Protein AF-W2TT49-F1 (afdb_monomer)

Mean predicted aligned error: 7.77 Å

Radius of gyration: 18.72 Å; Cα contacts (8 Å, |Δi|>4): 211; chains: 1; bounding box: 42×36×58 Å

Secondary structure (DSSP, 8-state):
-EEEEEETTEEEEEEPPPHHHHH--S----EEEEEE----SS--TTT-EEEEEEEE-TTS-EEEEEEEE------TT------S-EEEEEEEEEEEEE--TT------EEEEEESPPP---EEE-TTS-EEE--TTTT-

Foldseek 3Di:
DKKFKDDPRDTPDTGDDDPLQVPDPDDWPKDWDKDFDDDDQDDDPVNFAKMKMWDAHPVGDIDIDMDGDDDDDDPPPDDRDPDLWFDKDWGMWTPDMDGDPPRDDDTDTAIDIVVHDDDFDWDQDPVRDTGGDDPPPPD

pLDDT: mean 84.37, std 13.88, range [36.25, 98.12]

Nearest PDB structures (foldseek):
  7tze-assembly1_A  TM=6.231E-01  e=1.177E+00  Mus musculus
  2n6f-assembly1_A  TM=2.245E-01  e=1.054E+00  Homo sapiens
  7qfj-assembly2_B  TM=2.726E-01  e=1.930E+00  Lactobacillus acidophilus
  8h5z-assembly2_A  TM=3.743E-01  e=2.996E+00  Escherichia coli K-12

Structure (mmCIF, N/CA/C/O backbone):
data_AF-W2TT49-F1
#
_entry.id   AF-W2TT49-F1
#
loop_
_atom_site.group_PDB
_atom_site.id
_atom_site.type_symbol
_atom_site.label_atom_id
_atom_site.label_alt_id
_atom_site.label_comp_id
_atom_site.label_asym_id
_atom_site.label_entity_id
_atom_site.label_seq_id
_atom_site.pdbx_PDB_ins_code
_atom_site.Cartn_x
_atom_site.Cartn_y
_atom_site.Cartn_z
_atom_site.occupancy
_atom_site.B_iso_or_equiv
_atom_site.auth_seq_id
_atom_site.auth_comp_id
_atom_site.auth_asym_id
_atom_site.auth_atom_id
_atom_site.pdbx_PDB_model_num
ATOM 1 N N . ALA A 1 1 ? -0.663 -8.942 -7.582 1.00 82.88 1 ALA A N 1
ATOM 2 C CA . ALA A 1 1 ? -1.656 -9.499 -6.626 1.00 82.88 1 ALA A CA 1
ATOM 3 C C . ALA A 1 1 ? -2.697 -8.454 -6.220 1.00 82.88 1 ALA A C 1
ATOM 5 O O . ALA A 1 1 ? -2.346 -7.286 -6.075 1.00 82.88 1 ALA A O 1
ATOM 6 N N . ALA A 1 2 ? -3.954 -8.861 -6.018 1.00 91.06 2 ALA A N 1
ATOM 7 C CA . ALA A 1 2 ? -4.999 -8.033 -5.414 1.00 91.06 2 ALA A CA 1
ATOM 8 C C . ALA A 1 2 ? -5.000 -8.212 -3.891 1.00 91.06 2 ALA A C 1
ATOM 10 O O . ALA A 1 2 ? -4.854 -9.337 -3.410 1.00 91.06 2 ALA A O 1
ATOM 11 N N . ILE A 1 3 ? -5.182 -7.125 -3.141 1.00 95.31 3 ILE A N 1
ATOM 12 C CA . ILE A 1 3 ? -5.092 -7.109 -1.676 1.00 95.31 3 ILE A CA 1
ATOM 13 C C . ILE A 1 3 ? -6.424 -6.665 -1.079 1.00 95.31 3 ILE A C 1
ATOM 15 O O . ILE A 1 3 ? -6.959 -5.628 -1.464 1.00 95.31 3 ILE A O 1
ATOM 19 N N . THR A 1 4 ? -6.936 -7.410 -0.103 1.00 97.12 4 THR A N 1
ATOM 20 C CA . THR A 1 4 ? -8.160 -7.064 0.627 1.00 97.12 4 THR A CA 1
ATOM 21 C C . THR A 1 4 ? -7.924 -7.160 2.127 1.00 97.12 4 THR A C 1
ATOM 23 O O . THR A 1 4 ? -7.397 -8.152 2.621 1.00 97.12 4 THR A O 1
ATOM 26 N N . TRP A 1 5 ? -8.319 -6.119 2.852 1.00 97.94 5 TRP A N 1
ATOM 27 C CA . TRP A 1 5 ? -8.268 -6.063 4.307 1.00 97.94 5 TRP A CA 1
ATOM 28 C C . TRP A 1 5 ? -9.653 -6.281 4.894 1.00 97.94 5 TRP A C 1
ATOM 30 O O . TRP A 1 5 ? -10.634 -5.687 4.433 1.00 97.94 5 TRP A O 1
ATOM 40 N N . PHE A 1 6 ? -9.707 -7.070 5.961 1.00 98.12 6 PHE A N 1
ATOM 41 C CA . PHE A 1 6 ? -10.916 -7.382 6.702 1.00 98.12 6 PHE A CA 1
ATOM 42 C C . PHE A 1 6 ? -10.778 -6.990 8.168 1.00 98.12 6 PHE A C 1
ATOM 44 O O . PHE A 1 6 ? -9.724 -7.166 8.773 1.00 98.12 6 PHE A O 1
ATOM 51 N N . HIS A 1 7 ? -11.877 -6.522 8.752 1.00 97.12 7 HIS A N 1
ATOM 52 C CA . HIS A 1 7 ? -12.042 -6.386 10.194 1.00 97.12 7 HIS A CA 1
ATOM 53 C C . HIS A 1 7 ? -13.427 -6.896 10.578 1.00 97.12 7 HIS A C 1
ATOM 55 O O . HIS A 1 7 ? -14.432 -6.452 10.016 1.00 97.12 7 HIS A O 1
ATOM 61 N N . ARG A 1 8 ? -13.490 -7.848 11.519 1.00 93.25 8 ARG A N 1
ATOM 62 C CA . ARG A 1 8 ? -14.749 -8.499 11.942 1.00 93.25 8 ARG A CA 1
ATOM 63 C C . ARG A 1 8 ? -15.537 -9.079 10.753 1.00 93.25 8 ARG A C 1
ATOM 65 O O . ARG A 1 8 ? -16.747 -8.891 10.646 1.00 93.25 8 ARG A O 1
ATOM 72 N N . GLY A 1 9 ? -14.822 -9.704 9.814 1.00 90.81 9 GLY A N 1
ATOM 73 C CA . GLY A 1 9 ? -15.388 -10.305 8.600 1.00 90.81 9 GLY A CA 1
ATOM 74 C C . GLY A 1 9 ? -15.866 -9.318 7.526 1.00 90.81 9 GLY A C 1
ATOM 75 O O . GLY A 1 9 ? -16.350 -9.752 6.486 1.00 90.81 9 GLY A O 1
ATOM 76 N N . ARG A 1 10 ? -15.739 -7.999 7.730 1.00 96.00 10 ARG A N 1
ATOM 77 C CA . ARG A 1 10 ? -16.121 -6.980 6.739 1.00 96.00 10 ARG A CA 1
ATOM 78 C C . ARG A 1 10 ? -14.901 -6.425 6.027 1.00 96.00 10 ARG A C 1
ATOM 80 O O . ARG A 1 10 ? -13.891 -6.160 6.674 1.00 96.00 10 ARG A O 1
ATOM 87 N N . VAL A 1 11 ? -15.027 -6.185 4.724 1.00 97.50 11 VAL A N 1
ATOM 88 C CA . VAL A 1 11 ? -13.995 -5.505 3.931 1.00 97.50 11 VAL A CA 1
ATOM 89 C C . VAL A 1 11 ? -13.872 -4.053 4.393 1.00 97.50 11 VAL A C 1
ATOM 91 O O . VAL A 1 11 ? -14.863 -3.325 4.416 1.00 97.50 11 VAL A O 1
ATOM 94 N N . ILE A 1 12 ? -12.658 -3.635 4.749 1.00 96.25 12 ILE A N 1
ATOM 95 C CA . ILE A 1 12 ? -12.344 -2.258 5.178 1.00 96.25 12 ILE A CA 1
ATOM 96 C C . ILE A 1 12 ? -11.464 -1.509 4.176 1.00 96.25 12 ILE A C 1
ATOM 98 O O . ILE A 1 12 ? -11.480 -0.283 4.140 1.00 96.25 12 ILE A O 1
ATOM 102 N N . ALA A 1 13 ? -10.707 -2.236 3.356 1.00 96.19 13 ALA A N 1
ATOM 103 C CA . ALA A 1 13 ? -9.939 -1.688 2.248 1.00 96.19 13 ALA A CA 1
ATOM 104 C C . ALA A 1 13 ? -9.744 -2.774 1.191 1.00 96.19 13 ALA A C 1
ATOM 106 O O . ALA A 1 13 ? -9.558 -3.944 1.525 1.00 96.19 13 ALA A O 1
ATOM 107 N N . SER A 1 14 ? -9.766 -2.390 -0.081 1.00 96.19 14 SER A N 1
ATOM 108 C CA . SER A 1 14 ? -9.469 -3.298 -1.184 1.00 96.19 14 SER A CA 1
ATOM 109 C C . SER A 1 14 ? -8.655 -2.584 -2.250 1.00 96.19 14 SER A C 1
ATOM 111 O O . SER A 1 14 ? -8.845 -1.400 -2.531 1.00 96.19 14 SER A O 1
ATOM 113 N N . TYR A 1 15 ? -7.723 -3.327 -2.822 1.00 94.69 15 TYR A N 1
ATOM 114 C CA . TYR A 1 15 ? -6.750 -2.867 -3.781 1.00 94.69 15 TYR A CA 1
ATOM 115 C C . TYR A 1 15 ? -6.719 -3.880 -4.930 1.00 94.69 15 TYR A C 1
ATOM 117 O O . TYR A 1 15 ? -6.243 -5.000 -4.769 1.00 94.69 15 TYR A O 1
ATOM 125 N N . SER A 1 16 ? -7.186 -3.463 -6.112 1.00 90.56 16 SER A N 1
ATOM 126 C CA . SER A 1 16 ? -7.068 -4.222 -7.368 1.00 90.56 16 SER A CA 1
ATOM 127 C C . SER A 1 16 ? -5.626 -4.667 -7.675 1.00 90.56 16 SER A C 1
ATOM 129 O O . SER A 1 16 ? -4.689 -3.998 -7.233 1.00 90.56 16 SER A O 1
ATOM 131 N N . PRO A 1 17 ? -5.420 -5.745 -8.446 1.00 85.88 17 PRO A N 1
ATOM 132 C CA . PRO A 1 17 ? -4.090 -6.120 -8.920 1.00 85.88 17 PRO A CA 1
ATOM 133 C C . PRO A 1 17 ? -3.555 -5.103 -9.955 1.00 85.88 17 PRO A C 1
ATOM 135 O O . PRO A 1 17 ? -4.302 -4.225 -10.400 1.00 85.88 17 PRO A O 1
ATOM 138 N N . PRO 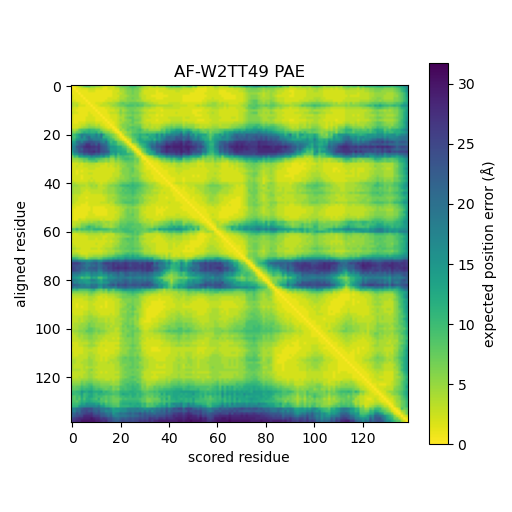A 1 18 ? -2.271 -5.191 -10.349 1.00 80.81 18 PRO A N 1
ATOM 139 C CA . PRO A 1 18 ? -1.757 -4.534 -11.547 1.00 80.81 18 PRO A CA 1
ATOM 140 C C . PRO A 1 18 ? -2.597 -4.868 -12.788 1.00 80.81 18 PRO A C 1
ATOM 142 O O . PRO A 1 18 ? -2.984 -6.018 -13.009 1.00 80.81 18 PRO A O 1
ATOM 145 N N . SER A 1 19 ? -2.837 -3.869 -13.634 1.00 76.56 19 SER A N 1
ATOM 146 C CA . SER A 1 19 ? -3.572 -4.023 -14.892 1.00 76.56 19 SER A CA 1
ATOM 147 C C . SER A 1 19 ? -2.816 -4.917 -15.876 1.00 76.56 19 SER A C 1
ATOM 149 O O . SER A 1 19 ? -3.434 -5.725 -16.563 1.00 76.56 19 SER A O 1
ATOM 151 N N . VAL A 1 20 ? -1.479 -4.830 -15.896 1.00 71.69 20 VAL A N 1
ATOM 152 C CA . VAL A 1 20 ? -0.620 -5.671 -16.752 1.00 71.69 20 VAL A CA 1
ATOM 153 C C . VAL A 1 20 ? -0.760 -7.158 -16.403 1.00 71.69 20 VAL A C 1
ATOM 155 O O . VAL A 1 20 ? -0.823 -7.993 -17.301 1.00 71.69 20 VAL A O 1
ATOM 158 N N . GLU A 1 21 ? -0.907 -7.491 -15.115 1.00 60.72 21 GLU A N 1
ATOM 159 C CA . GLU A 1 21 ? -1.153 -8.871 -14.658 1.00 60.72 21 GLU A CA 1
ATOM 160 C C . GLU A 1 21 ? -2.531 -9.401 -15.085 1.00 60.72 21 GLU A C 1
ATOM 162 O O . GLU A 1 21 ? -2.713 -10.607 -15.196 1.00 60.72 21 GLU A O 1
ATOM 167 N N . SER A 1 22 ? -3.502 -8.515 -15.331 1.00 57.19 22 SER A N 1
ATOM 168 C CA . SER A 1 22 ? -4.872 -8.899 -15.711 1.00 57.19 22 SER A CA 1
ATOM 169 C C . SER A 1 22 ? -5.049 -9.074 -17.226 1.00 57.19 22 SER A C 1
ATOM 171 O O . SER A 1 22 ? -6.030 -9.669 -17.664 1.00 57.19 22 SER A O 1
ATOM 173 N N . ALA A 1 23 ? -4.122 -8.544 -18.031 1.00 54.25 23 ALA A N 1
ATOM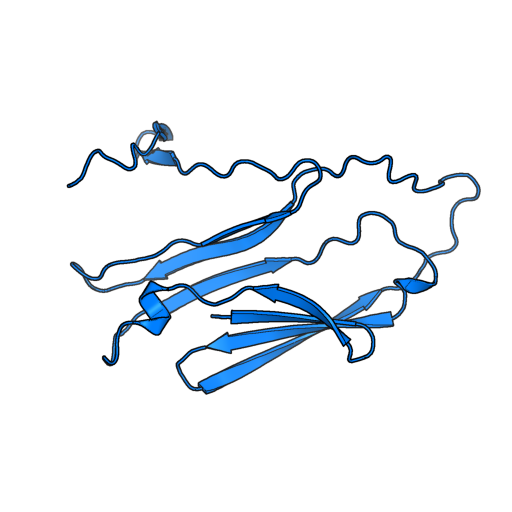 174 C CA . ALA A 1 23 ? -4.250 -8.455 -19.487 1.00 54.25 23 ALA A CA 1
ATOM 175 C C . ALA A 1 23 ? -3.513 -9.565 -20.261 1.00 54.25 23 ALA A C 1
ATOM 177 O O . ALA A 1 23 ? -3.774 -9.755 -21.448 1.00 54.25 23 ALA A O 1
ATOM 178 N N . LEU A 1 24 ? -2.593 -10.304 -19.628 1.00 56.53 24 LEU A N 1
ATOM 179 C CA . LEU A 1 24 ? -1.716 -11.255 -20.318 1.00 56.53 24 LEU A CA 1
ATOM 180 C C . LEU A 1 24 ? -2.044 -12.705 -19.937 1.00 56.53 24 LEU A C 1
ATOM 182 O O . LEU A 1 24 ? -1.764 -13.158 -18.836 1.00 56.53 24 LEU A O 1
ATOM 186 N N . HIS A 1 25 ? -2.600 -13.447 -20.897 1.00 52.22 25 HIS A N 1
ATOM 187 C CA . HIS A 1 25 ? -2.972 -14.867 -20.790 1.00 52.22 25 HIS A CA 1
ATOM 188 C C . HIS A 1 25 ? -1.786 -15.849 -20.889 1.00 52.22 25 HIS A C 1
ATOM 190 O O . HIS A 1 25 ? -1.983 -17.026 -21.182 1.00 52.22 25 HIS A O 1
ATOM 196 N N . THR A 1 26 ? -0.543 -15.398 -20.707 1.00 50.97 26 THR A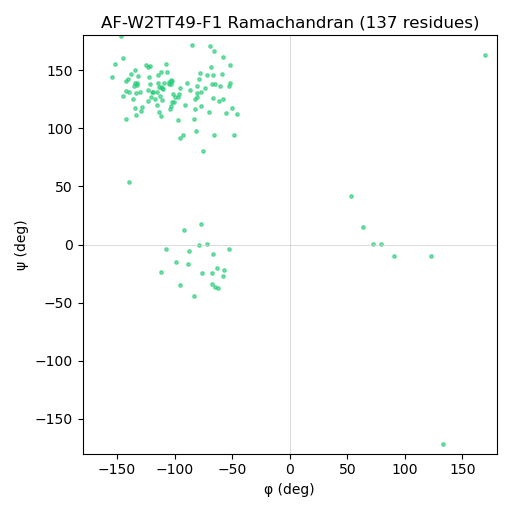 N 1
ATOM 197 C CA . THR A 1 26 ? 0.634 -16.238 -20.961 1.00 50.97 26 THR A CA 1
ATOM 198 C C . THR A 1 26 ? 1.385 -16.581 -19.686 1.00 50.97 26 THR A C 1
ATOM 200 O O . THR A 1 26 ? 1.642 -15.734 -18.836 1.00 50.97 26 THR A O 1
ATOM 203 N N . THR A 1 27 ? 1.759 -17.856 -19.587 1.00 55.66 27 THR A N 1
ATOM 204 C CA . THR A 1 27 ? 2.758 -18.408 -18.670 1.00 55.66 27 THR A CA 1
ATOM 205 C C . THR A 1 27 ? 4.029 -17.560 -18.719 1.00 55.66 27 THR A C 1
ATOM 207 O O . THR A 1 27 ? 4.872 -17.752 -19.596 1.00 55.66 27 THR A O 1
ATOM 210 N N . ARG A 1 28 ? 4.167 -16.593 -17.811 1.00 59.41 28 ARG A N 1
ATOM 211 C CA . ARG A 1 28 ? 5.402 -15.827 -17.640 1.00 59.41 28 ARG A CA 1
ATOM 212 C C . ARG A 1 28 ? 6.043 -16.192 -16.312 1.00 59.41 28 ARG A C 1
ATOM 214 O O . ARG A 1 28 ? 5.377 -16.263 -15.283 1.00 59.41 28 ARG A O 1
ATOM 221 N N . ILE A 1 29 ? 7.353 -16.419 -16.364 1.00 59.06 29 ILE A N 1
ATOM 222 C CA . ILE A 1 29 ? 8.224 -16.522 -15.194 1.00 59.06 29 ILE A CA 1
ATOM 223 C C . ILE A 1 29 ? 8.418 -15.088 -14.693 1.00 59.06 29 ILE A C 1
ATOM 225 O O . ILE A 1 29 ? 9.383 -14.420 -15.049 1.00 59.06 29 ILE A O 1
ATOM 229 N N . GLY A 1 30 ? 7.429 -14.596 -13.954 1.00 67.50 30 GLY A N 1
ATOM 230 C CA . GLY A 1 30 ? 7.456 -13.293 -13.309 1.00 67.50 30 GLY A CA 1
ATOM 231 C C . GLY A 1 30 ? 7.240 -13.483 -11.817 1.00 67.50 30 GLY A C 1
ATOM 232 O O . GLY A 1 30 ? 6.250 -14.092 -11.412 1.00 67.50 30 GLY A O 1
ATOM 233 N N . SER A 1 31 ? 8.167 -12.997 -10.995 1.00 80.06 31 SER A N 1
ATOM 234 C CA . SER A 1 31 ? 8.022 -13.011 -9.537 1.00 80.06 31 SER A CA 1
ATOM 235 C C . SER A 1 31 ? 8.044 -11.584 -9.025 1.00 80.06 31 SER A C 1
ATOM 237 O O . SER A 1 31 ? 8.899 -10.786 -9.408 1.00 80.06 31 SER A O 1
ATOM 239 N N . GLY A 1 32 ? 7.078 -11.239 -8.183 1.00 84.69 32 GLY A N 1
ATOM 240 C CA . GLY A 1 32 ? 6.967 -9.912 -7.601 1.00 84.69 32 GLY A CA 1
ATOM 241 C C . GLY A 1 32 ? 6.739 -10.004 -6.106 1.00 84.69 32 GLY A C 1
ATOM 242 O O . GLY A 1 32 ? 5.916 -10.797 -5.651 1.00 84.69 32 GLY A O 1
ATOM 243 N N . LEU A 1 33 ? 7.430 -9.152 -5.356 1.00 89.94 33 LEU A N 1
ATOM 244 C CA . LEU A 1 33 ? 7.175 -8.952 -3.939 1.00 89.94 33 LEU A CA 1
ATOM 245 C C . LEU A 1 33 ? 6.350 -7.679 -3.760 1.00 89.94 33 LEU A C 1
ATOM 247 O O . LEU A 1 33 ? 6.749 -6.593 -4.185 1.00 89.94 33 LEU A O 1
ATOM 251 N N . ILE A 1 34 ? 5.187 -7.823 -3.130 1.00 91.12 34 ILE A N 1
ATOM 252 C CA . ILE A 1 34 ? 4.300 -6.713 -2.786 1.00 91.12 34 ILE A CA 1
ATOM 253 C C . ILE A 1 34 ? 4.230 -6.619 -1.268 1.00 91.12 34 ILE A C 1
ATOM 255 O O . ILE A 1 34 ? 3.969 -7.614 -0.595 1.00 91.12 34 ILE A O 1
ATOM 259 N N . GLU A 1 35 ? 4.406 -5.411 -0.745 1.00 94.69 35 GLU A N 1
ATOM 260 C CA . GLU A 1 35 ? 4.177 -5.106 0.663 1.00 94.69 35 GLU A CA 1
ATOM 261 C C . GLU A 1 35 ? 2.865 -4.334 0.813 1.00 94.69 35 GLU A C 1
ATOM 263 O O . GLU A 1 35 ? 2.528 -3.463 0.005 1.00 94.69 35 GLU A O 1
ATOM 268 N N . THR A 1 36 ? 2.108 -4.664 1.858 1.00 96.31 36 THR A N 1
ATOM 269 C CA . THR A 1 36 ? 0.835 -4.024 2.185 1.00 96.31 36 THR A CA 1
ATOM 270 C C . THR A 1 36 ? 0.780 -3.665 3.659 1.00 96.31 36 THR A C 1
ATOM 272 O O . THR A 1 36 ? 1.177 -4.449 4.520 1.00 96.31 36 THR A O 1
ATOM 275 N N . ARG A 1 37 ? 0.241 -2.484 3.958 1.00 95.38 37 ARG A N 1
ATOM 276 C CA . ARG A 1 37 ? 0.076 -1.985 5.324 1.00 95.38 37 ARG A CA 1
ATOM 277 C C . ARG A 1 37 ? -1.270 -1.292 5.480 1.00 95.38 37 ARG A C 1
ATOM 279 O O . ARG A 1 37 ? -1.627 -0.417 4.694 1.00 95.38 37 ARG A O 1
ATOM 286 N N . TYR A 1 38 ? -1.994 -1.647 6.537 1.00 95.31 38 TYR A N 1
ATOM 287 C CA . TYR A 1 38 ? -3.202 -0.942 6.951 1.00 95.31 38 TYR A CA 1
ATOM 288 C C . TYR A 1 38 ? -2.910 -0.074 8.174 1.00 95.31 38 TYR A C 1
ATOM 290 O O . TYR A 1 38 ? -2.566 -0.580 9.241 1.00 95.31 38 TYR A O 1
ATOM 298 N N . THR A 1 39 ? -3.045 1.242 8.015 1.00 92.75 39 THR A N 1
ATOM 299 C CA . THR A 1 39 ? -2.819 2.207 9.095 1.00 92.75 39 THR A CA 1
ATOM 300 C C . THR A 1 39 ? -4.150 2.631 9.699 1.00 92.75 39 THR A C 1
ATOM 302 O O . THR A 1 39 ? -5.034 3.103 8.987 1.00 92.75 39 THR A O 1
ATOM 305 N N . ILE A 1 40 ? -4.276 2.516 11.022 1.00 90.62 40 ILE A N 1
ATOM 306 C CA . ILE A 1 40 ? -5.412 3.032 11.792 1.00 90.62 40 ILE A CA 1
ATOM 307 C C . ILE A 1 40 ? -5.000 4.401 12.351 1.00 90.62 40 ILE A C 1
ATOM 309 O O . ILE A 1 40 ? -4.193 4.432 13.279 1.00 90.62 40 ILE A O 1
ATOM 313 N N . PRO A 1 41 ? -5.524 5.530 11.835 1.00 84.56 41 PRO A N 1
ATOM 314 C CA . PRO A 1 41 ? -5.034 6.846 12.249 1.00 84.56 41 PRO A CA 1
ATOM 315 C C .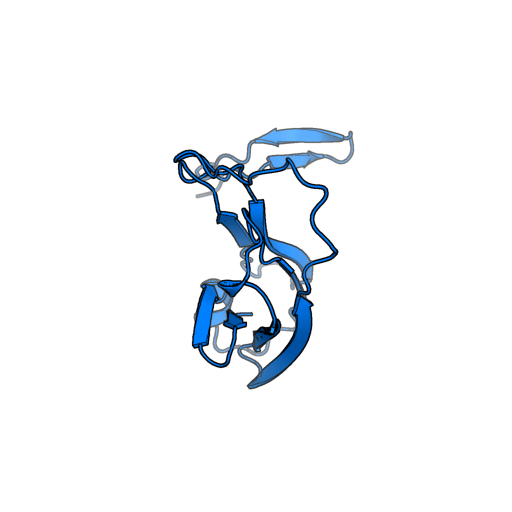 PRO A 1 41 ? -5.365 7.165 13.714 1.00 84.56 41 PRO A C 1
ATOM 317 O O . PRO A 1 41 ? -4.559 7.775 14.406 1.00 84.56 41 PRO A O 1
ATOM 320 N N . CYS A 1 42 ? -6.522 6.698 14.203 1.00 84.50 42 CYS A N 1
ATOM 321 C CA . CYS A 1 42 ? -6.892 6.760 15.616 1.00 84.50 42 CYS A CA 1
ATOM 322 C C . CYS A 1 42 ? -7.460 5.441 16.113 1.00 84.50 42 CYS A C 1
ATOM 324 O O . CYS A 1 42 ? -8.538 5.010 15.693 1.00 84.50 42 CYS A O 1
ATOM 326 N N . VAL A 1 43 ? -6.764 4.845 17.076 1.00 86.38 43 VAL A N 1
ATOM 327 C CA . VAL A 1 43 ? -7.219 3.628 17.743 1.00 86.38 43 VAL A CA 1
ATOM 328 C C . VAL A 1 43 ? -8.307 3.983 18.757 1.00 86.38 43 VAL A C 1
ATOM 330 O O . VAL A 1 43 ? -8.166 4.906 19.556 1.00 86.38 43 VAL A O 1
ATOM 333 N N . ASN A 1 44 ? -9.422 3.261 18.716 1.00 86.94 44 ASN A N 1
ATOM 334 C CA . ASN A 1 44 ? -10.540 3.415 19.642 1.00 86.94 44 ASN A CA 1
ATOM 335 C C . ASN A 1 44 ? -11.206 2.052 19.894 1.00 86.94 44 ASN A C 1
ATOM 337 O O . ASN A 1 44 ? -10.819 1.037 19.322 1.00 86.94 44 ASN A O 1
ATOM 341 N N . ARG A 1 45 ? -12.243 1.996 20.738 1.00 88.44 45 ARG A N 1
ATOM 342 C CA . ARG A 1 45 ? -12.911 0.720 21.068 1.00 88.44 45 ARG A CA 1
ATOM 343 C C . ARG A 1 45 ? -13.476 -0.021 19.846 1.00 88.44 45 ARG A C 1
ATOM 345 O O . ARG A 1 45 ? -13.588 -1.243 19.879 1.00 88.44 45 ARG A O 1
ATOM 352 N N . LYS A 1 46 ? -13.825 0.687 18.765 1.00 90.00 46 LYS A N 1
ATOM 353 C CA . LYS A 1 46 ? -14.326 0.076 17.523 1.00 90.00 46 LYS A CA 1
ATOM 354 C C . LYS A 1 46 ? -13.216 -0.555 16.687 1.00 90.00 46 LYS A C 1
ATOM 356 O O . LYS A 1 46 ? -13.526 -1.453 15.921 1.00 90.00 46 LYS A O 1
ATOM 361 N N . THR A 1 47 ? -11.966 -0.113 16.834 1.00 92.50 47 THR A N 1
ATOM 362 C CA . THR A 1 47 ? -10.825 -0.638 16.067 1.00 92.50 47 THR A CA 1
ATOM 363 C C . THR A 1 47 ? -10.176 -1.850 16.731 1.00 92.50 47 THR A C 1
ATOM 365 O O . THR A 1 47 ? -9.275 -2.436 16.142 1.00 92.50 47 THR A O 1
ATOM 368 N N . ILE A 1 48 ? -10.605 -2.219 17.943 1.00 93.62 48 ILE A N 1
ATOM 369 C CA . ILE A 1 48 ? -10.160 -3.430 18.643 1.00 93.62 48 ILE A CA 1
ATOM 370 C C . ILE A 1 48 ? -10.668 -4.668 17.910 1.00 93.62 48 ILE A C 1
ATOM 372 O O . ILE A 1 48 ? -11.844 -4.739 17.528 1.00 93.62 48 ILE A O 1
ATOM 376 N N . GLY A 1 49 ? -9.799 -5.666 17.805 1.00 94.44 49 GLY A N 1
ATOM 377 C CA . GLY A 1 49 ? -10.116 -6.993 17.301 1.00 94.44 49 GLY A CA 1
ATOM 378 C C . GLY A 1 49 ? -9.093 -7.481 16.288 1.00 94.44 49 GLY A C 1
ATOM 379 O O . GLY A 1 49 ? -8.051 -6.861 16.079 1.00 94.44 49 GLY A O 1
ATOM 380 N N . GLU A 1 50 ? -9.416 -8.605 15.663 1.00 96.69 50 GLU A N 1
ATOM 381 C CA . GLU A 1 50 ? -8.600 -9.202 14.615 1.00 96.69 50 GLU A CA 1
ATOM 382 C C . GLU A 1 50 ? -8.800 -8.481 13.273 1.00 96.69 50 GLU A C 1
ATOM 384 O O . GLU A 1 50 ? -9.905 -8.038 12.922 1.00 96.69 50 GLU A O 1
ATOM 389 N N . TYR A 1 51 ? -7.701 -8.358 12.540 1.00 97.62 51 TYR A N 1
ATOM 390 C CA . TYR A 1 51 ? -7.629 -7.899 11.165 1.00 97.62 51 TYR A CA 1
ATOM 391 C C . TYR A 1 51 ? -7.002 -8.996 10.325 1.00 97.62 51 TYR A C 1
ATOM 393 O O . TYR A 1 51 ? -6.004 -9.582 10.735 1.00 97.62 51 TYR A O 1
ATOM 401 N N . THR A 1 52 ? -7.550 -9.213 9.136 1.00 98.00 52 THR A N 1
ATOM 402 C CA . THR A 1 52 ? -7.028 -10.182 8.173 1.00 98.00 52 THR A CA 1
ATOM 403 C C . THR A 1 52 ? -6.659 -9.454 6.894 1.00 98.00 52 THR A C 1
ATOM 405 O O . THR A 1 52 ? -7.478 -8.734 6.323 1.00 98.00 52 THR A O 1
ATOM 408 N N . CYS A 1 53 ? -5.429 -9.640 6.435 1.00 97.38 53 CYS A N 1
ATOM 409 C CA . CYS A 1 53 ? -4.993 -9.266 5.101 1.00 97.38 53 CYS A CA 1
ATOM 410 C C . CYS A 1 53 ? -5.059 -10.499 4.209 1.00 97.38 53 CYS A C 1
ATOM 412 O O . CYS A 1 53 ? -4.454 -11.513 4.538 1.00 97.38 53 CYS A O 1
ATOM 414 N N . GLN A 1 54 ? -5.742 -10.396 3.075 1.00 96.56 54 GLN A N 1
ATOM 415 C CA . GLN A 1 54 ? -5.820 -11.444 2.066 1.00 96.56 54 GLN A CA 1
ATOM 416 C C . GLN A 1 54 ? -5.198 -10.946 0.763 1.00 96.56 54 GLN A C 1
ATOM 418 O O . GLN A 1 54 ? -5.613 -9.913 0.230 1.00 96.56 54 GLN A O 1
ATOM 423 N N . ALA A 1 55 ? -4.222 -11.683 0.241 1.00 94.00 55 ALA A N 1
ATOM 424 C CA . ALA A 1 55 ? -3.623 -11.435 -1.063 1.00 94.00 55 ALA A CA 1
ATOM 425 C C . ALA A 1 55 ? -4.039 -12.541 -2.034 1.00 94.00 55 ALA A C 1
ATOM 427 O O . ALA A 1 55 ? -3.989 -13.719 -1.696 1.00 94.00 55 ALA A O 1
ATOM 428 N N . SER A 1 56 ? -4.453 -12.154 -3.237 1.00 89.88 56 SER A N 1
ATOM 429 C CA . SER A 1 56 ? -4.840 -13.074 -4.308 1.00 89.88 56 SER A CA 1
ATOM 430 C C . SER A 1 56 ? -4.004 -12.807 -5.551 1.00 89.88 56 SER A C 1
ATOM 432 O O . SER A 1 56 ? -3.805 -11.654 -5.953 1.00 89.88 56 SER A O 1
ATOM 434 N N . SER A 1 57 ? -3.481 -13.869 -6.150 1.00 78.19 57 SER A N 1
ATOM 435 C CA . SER A 1 57 ? -2.741 -13.798 -7.408 1.00 78.19 57 SER A CA 1
ATOM 436 C C . SER A 1 57 ? -3.569 -14.386 -8.557 1.00 78.19 57 SER A C 1
ATOM 438 O O . SER A 1 57 ? -4.425 -15.240 -8.317 1.00 78.19 57 SER A O 1
ATOM 440 N N . PRO A 1 58 ? -3.314 -13.982 -9.815 1.00 72.94 58 PRO A N 1
ATOM 441 C CA . PRO A 1 58 ? -3.909 -14.637 -10.983 1.00 72.94 58 PRO A CA 1
ATOM 442 C C . PRO A 1 58 ? -3.597 -16.140 -11.066 1.00 72.94 58 PRO A C 1
ATOM 444 O O . PRO A 1 58 ? -4.352 -16.887 -11.676 1.00 72.94 58 PRO A O 1
ATOM 447 N N . CYS A 1 59 ? -2.521 -16.594 -10.414 1.00 72.69 59 CYS A N 1
ATOM 448 C CA . CYS A 1 59 ? -2.119 -17.999 -10.346 1.00 72.69 59 CYS A CA 1
ATOM 449 C C . CYS A 1 59 ? -3.037 -18.861 -9.455 1.00 72.69 59 CYS A C 1
ATOM 451 O O . CYS A 1 59 ? -2.791 -20.053 -9.302 1.00 72.69 59 CYS A O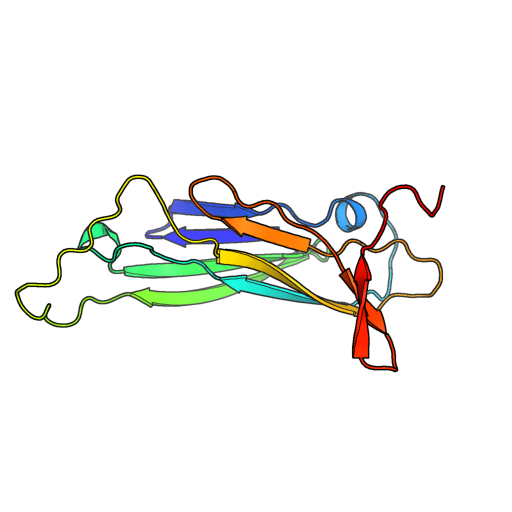 1
ATOM 453 N N . GLY A 1 60 ? -4.086 -18.277 -8.863 1.00 72.19 60 GLY A N 1
ATOM 454 C CA . GLY A 1 60 ? -5.117 -18.987 -8.100 1.00 72.19 60 GLY A CA 1
ATOM 455 C C . GLY A 1 60 ? -4.822 -19.126 -6.608 1.00 72.19 60 GLY A C 1
ATOM 456 O O . GLY A 1 60 ? -5.712 -19.497 -5.846 1.00 72.19 60 GLY A O 1
ATOM 457 N N . GLU A 1 61 ? -3.613 -18.786 -6.164 1.00 80.19 61 GLU A N 1
ATOM 458 C CA . GLU A 1 61 ? -3.268 -18.848 -4.749 1.00 80.19 61 GLU A CA 1
ATOM 459 C C . GLU A 1 61 ? -3.786 -17.616 -3.998 1.00 80.19 61 GLU A C 1
ATOM 461 O O . GLU A 1 61 ? -3.579 -16.463 -4.405 1.00 80.19 61 GLU A O 1
ATOM 466 N N . VAL A 1 62 ? -4.462 -17.891 -2.883 1.00 91.56 62 VAL A N 1
ATOM 467 C CA . VAL A 1 62 ? -4.917 -16.903 -1.915 1.00 91.56 62 VAL A CA 1
ATOM 468 C C . VAL A 1 62 ? -4.180 -17.154 -0.610 1.00 91.56 62 VAL A C 1
ATOM 470 O O . VAL A 1 62 ? -4.326 -18.217 -0.012 1.00 91.56 62 VAL A O 1
ATOM 473 N N . ILE A 1 63 ? -3.438 -16.154 -0.148 1.00 93.19 63 ILE A N 1
ATOM 474 C CA . ILE A 1 63 ? -2.745 -16.195 1.141 1.00 93.19 63 ILE A CA 1
ATOM 475 C C . ILE A 1 63 ? -3.372 -15.194 2.105 1.00 93.19 63 ILE A C 1
ATOM 477 O O . ILE A 1 63 ? -3.853 -14.133 1.693 1.00 93.19 63 ILE A O 1
ATOM 481 N N . SER A 1 64 ? -3.354 -15.520 3.396 1.00 95.44 64 SER A N 1
ATOM 482 C CA . SER A 1 64 ? -3.903 -14.672 4.452 1.00 95.44 64 SER A CA 1
ATOM 483 C C . SER A 1 64 ? -2.938 -14.499 5.617 1.00 95.44 64 SER A C 1
ATOM 485 O O . SER A 1 64 ? -2.245 -15.440 5.995 1.00 95.44 64 SER A O 1
ATOM 487 N N . SER A 1 65 ? -2.945 -13.315 6.225 1.00 96.31 65 SER A N 1
ATOM 488 C CA . SER A 1 65 ? -2.218 -13.015 7.459 1.00 96.31 65 SER A CA 1
ATOM 489 C C . SER A 1 65 ? -3.115 -12.257 8.430 1.00 96.31 65 SER A C 1
ATOM 491 O O . SER A 1 65 ? -3.853 -11.361 8.011 1.00 96.31 65 SER A O 1
ATOM 493 N N . ASN A 1 66 ? -3.042 -12.605 9.716 1.00 96.56 66 ASN A N 1
ATOM 494 C CA . ASN A 1 66 ? -3.886 -12.039 10.764 1.00 96.56 66 ASN A CA 1
ATOM 495 C C . ASN A 1 66 ? -3.062 -11.236 11.775 1.00 96.56 66 ASN A C 1
ATOM 497 O O . ASN A 1 66 ? -1.939 -11.605 12.115 1.00 96.56 66 ASN A O 1
ATOM 501 N N . ALA A 1 67 ? -3.651 -10.165 12.304 1.00 95.81 67 ALA A N 1
ATOM 502 C CA . ALA A 1 67 ? -3.088 -9.379 13.396 1.00 95.81 67 ALA A CA 1
ATOM 503 C C . ALA A 1 67 ? -4.189 -8.915 14.357 1.00 95.81 67 ALA A C 1
ATOM 505 O O . ALA A 1 67 ? -5.271 -8.510 13.930 1.00 95.81 67 ALA A O 1
ATOM 506 N N . ALA A 1 68 ? -3.912 -8.937 15.662 1.00 94.06 68 ALA A N 1
ATOM 507 C CA . ALA A 1 68 ? -4.8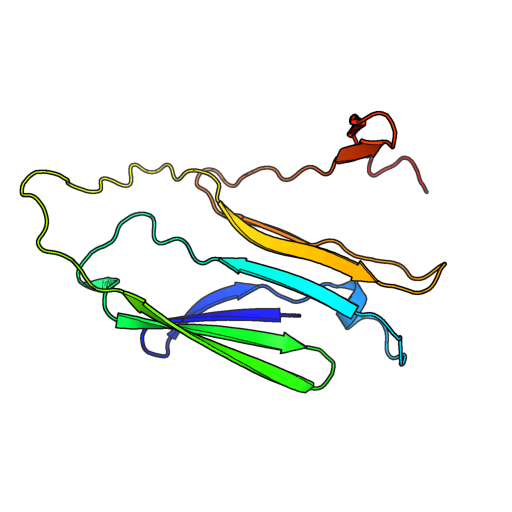46 -8.480 16.688 1.00 94.06 68 ALA A CA 1
ATOM 508 C C . ALA A 1 68 ? -4.485 -7.073 17.179 1.00 94.06 68 ALA A C 1
ATOM 510 O O . ALA A 1 68 ? -3.351 -6.807 17.575 1.00 94.06 68 ALA A O 1
ATOM 511 N N . VAL A 1 69 ? -5.473 -6.179 17.200 1.00 93.69 69 VAL A N 1
ATOM 512 C CA . VAL A 1 69 ? -5.350 -4.838 17.780 1.00 93.69 69 VAL A CA 1
ATOM 513 C C . VAL A 1 69 ? -6.023 -4.824 19.146 1.00 93.69 69 VAL A C 1
ATOM 515 O O . VAL A 1 69 ? -7.223 -5.086 19.257 1.00 93.69 69 VAL A O 1
ATOM 518 N N . ALA A 1 70 ? -5.263 -4.460 20.177 1.00 90.62 70 ALA A N 1
ATOM 519 C CA . ALA A 1 70 ? -5.747 -4.241 21.535 1.00 90.62 70 ALA A CA 1
ATOM 520 C C . ALA A 1 70 ? -5.447 -2.806 21.989 1.00 90.62 70 ALA A C 1
ATOM 522 O O . ALA A 1 70 ? -4.507 -2.172 21.511 1.00 90.62 70 ALA A O 1
ATOM 523 N N . LEU A 1 71 ? -6.247 -2.289 22.923 1.00 86.81 71 LEU A N 1
ATOM 524 C CA . LEU A 1 71 ? -5.938 -1.038 23.611 1.00 86.81 71 LEU A CA 1
ATOM 525 C C . LEU A 1 71 ? -5.146 -1.360 24.877 1.00 86.81 71 LEU A C 1
ATOM 527 O O . LEU A 1 71 ? -5.657 -2.043 25.762 1.00 86.81 71 LEU A O 1
ATOM 531 N N . SER A 1 72 ? -3.928 -0.837 24.987 1.00 83.12 72 SER A N 1
ATOM 532 C CA . SER A 1 72 ? -3.275 -0.704 26.289 1.00 83.12 72 SER A CA 1
ATOM 533 C C . SER A 1 72 ? -4.015 0.352 27.111 1.00 83.12 72 SER A C 1
ATOM 535 O O . SER A 1 72 ? -4.602 1.270 26.530 1.00 83.12 72 SER A O 1
ATOM 537 N N . ASN A 1 73 ? -3.973 0.251 28.445 1.00 70.88 73 ASN A N 1
ATOM 538 C CA . ASN A 1 73 ? -4.520 1.275 29.339 1.00 70.88 73 ASN A CA 1
ATOM 539 C C . ASN A 1 73 ? -4.078 2.657 28.850 1.00 70.88 73 ASN A C 1
ATOM 541 O O . ASN A 1 73 ? -2.886 2.964 28.818 1.00 70.88 73 ASN A O 1
ATOM 545 N N . ALA A 1 74 ? -5.043 3.445 28.373 1.00 61.47 74 ALA A N 1
ATOM 546 C CA . ALA A 1 74 ? -4.761 4.760 27.836 1.00 61.47 74 ALA A CA 1
ATOM 547 C C . ALA A 1 74 ? -4.154 5.586 28.968 1.00 61.47 74 ALA A C 1
ATOM 549 O O . ALA A 1 74 ? -4.776 5.735 30.020 1.00 61.47 74 ALA A O 1
ATOM 550 N N . ILE A 1 75 ? -2.955 6.129 28.756 1.00 59.97 75 ILE A N 1
ATOM 551 C CA . ILE A 1 75 ? -2.484 7.236 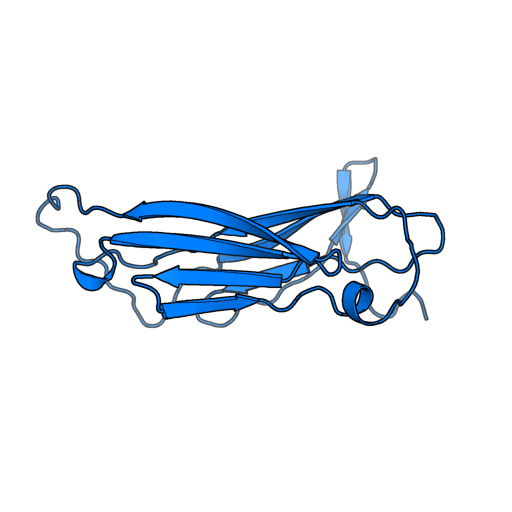29.584 1.00 59.97 75 ILE A CA 1
ATOM 552 C C . ILE A 1 75 ? -3.570 8.307 29.466 1.00 59.97 75 ILE A C 1
ATOM 554 O O . ILE A 1 75 ? -3.830 8.812 28.368 1.00 59.97 75 ILE A O 1
ATOM 558 N N . GLN A 1 76 ? -4.267 8.571 30.572 1.00 59.62 76 GLN A N 1
ATOM 559 C CA . GLN A 1 76 ? -5.292 9.606 30.649 1.00 59.62 76 GLN A CA 1
ATOM 560 C C . GLN A 1 76 ? -4.704 10.906 30.090 1.00 59.62 76 GLN A C 1
ATOM 562 O O . GLN A 1 76 ? -3.703 11.400 30.599 1.00 59.62 76 GLN A O 1
ATOM 567 N N . GLY A 1 77 ? -5.289 11.420 29.003 1.00 58.19 77 GLY A N 1
ATOM 568 C CA . GLY A 1 77 ? -4.909 12.711 28.420 1.00 58.19 77 GLY A CA 1
ATOM 569 C C . GLY A 1 77 ? -4.467 12.711 26.953 1.00 58.19 77 GLY A C 1
ATOM 570 O O . GLY A 1 77 ? -4.381 13.789 26.377 1.00 58.19 77 GLY A O 1
ATOM 571 N N . LYS A 1 78 ? -4.239 11.560 26.298 1.00 64.88 78 LYS A N 1
ATOM 572 C CA . LYS A 1 78 ? -4.004 11.528 24.837 1.00 64.88 78 LYS A CA 1
ATOM 573 C C . LYS A 1 78 ? -5.299 11.238 24.079 1.00 64.88 78 LYS A C 1
ATOM 575 O O . LYS A 1 78 ? -5.654 10.083 23.854 1.00 64.88 78 LYS A O 1
ATOM 580 N N . THR A 1 79 ? -6.014 12.289 23.689 1.00 67.44 79 THR A N 1
ATOM 581 C CA . THR A 1 79 ? -7.122 12.182 22.735 1.00 67.44 79 THR A CA 1
ATOM 582 C C . THR A 1 79 ? -6.570 12.168 21.317 1.00 67.44 79 THR A C 1
ATOM 584 O O . THR A 1 79 ? -5.806 13.041 20.908 1.00 67.44 79 THR A O 1
ATOM 587 N N . CYS A 1 80 ? -6.936 11.140 20.558 1.00 72.69 80 CYS A N 1
ATOM 588 C CA . CYS A 1 80 ? -6.605 11.080 19.148 1.00 72.69 80 CYS A CA 1
ATOM 589 C C . CYS A 1 80 ? -7.626 11.916 18.376 1.00 72.69 80 CYS A C 1
ATOM 591 O O . CYS A 1 80 ? -8.743 11.471 18.110 1.00 72.69 80 CYS A O 1
ATOM 593 N N . ASN A 1 81 ? -7.244 13.151 18.075 1.00 69.88 81 ASN A N 1
ATOM 594 C CA . ASN A 1 81 ? -8.028 14.047 17.245 1.00 69.88 81 ASN A CA 1
ATOM 595 C C . ASN A 1 81 ? -7.544 13.889 15.801 1.00 69.88 81 ASN A C 1
ATOM 597 O O . ASN A 1 81 ? -6.586 14.547 15.402 1.00 69.88 81 ASN A O 1
ATOM 601 N N . ILE A 1 82 ? -8.205 13.033 15.013 1.00 65.62 82 ILE A N 1
ATOM 602 C CA . ILE A 1 82 ? -8.178 13.199 13.553 1.00 65.62 82 ILE A CA 1
ATOM 603 C C . ILE A 1 82 ? -8.908 14.516 13.301 1.00 65.62 82 ILE A C 1
ATOM 605 O O . ILE A 1 82 ? -10.136 14.571 13.242 1.00 65.62 82 ILE A O 1
ATOM 609 N N . THR A 1 83 ? -8.147 15.604 13.211 1.00 62.91 83 THR A N 1
ATOM 610 C CA . THR A 1 83 ? -8.585 16.740 12.407 1.00 62.91 83 THR A CA 1
ATOM 611 C C . THR A 1 83 ? -8.789 16.224 10.981 1.00 62.91 83 THR A C 1
ATOM 613 O O . THR A 1 83 ? -8.307 15.154 10.628 1.00 62.91 83 THR A O 1
ATOM 616 N N . SER A 1 84 ? -9.529 16.934 10.139 1.00 69.19 84 SER A N 1
ATOM 617 C CA . SER A 1 84 ? -9.846 16.510 8.764 1.00 69.19 84 SER A CA 1
ATOM 618 C C . SER A 1 84 ? -8.642 16.125 7.880 1.00 69.19 84 SER A C 1
ATOM 620 O O . SER A 1 84 ? -8.857 15.694 6.753 1.00 69.19 84 SER A O 1
ATOM 622 N N . ALA A 1 85 ? -7.403 16.262 8.358 1.00 81.00 85 ALA A N 1
ATOM 623 C CA . ALA A 1 85 ? -6.179 15.860 7.692 1.00 81.00 85 ALA A CA 1
ATOM 624 C C . ALA A 1 85 ? -5.599 14.554 8.266 1.00 81.00 85 ALA A C 1
ATOM 626 O O . ALA A 1 85 ? -5.573 14.324 9.474 1.00 81.00 85 ALA A O 1
ATOM 627 N N . ALA A 1 86 ? -5.064 13.718 7.382 1.00 86.44 86 ALA A N 1
ATOM 628 C CA . ALA A 1 86 ? -4.338 12.503 7.724 1.00 86.44 86 ALA A CA 1
ATOM 629 C C . ALA A 1 86 ? -3.055 12.441 6.894 1.00 86.44 86 ALA A C 1
ATOM 631 O O . ALA A 1 86 ? -3.100 12.596 5.672 1.00 86.44 86 ALA A O 1
ATOM 632 N N . ALA A 1 87 ? -1.922 12.203 7.559 1.00 89.88 87 ALA A N 1
ATOM 633 C CA . ALA A 1 87 ? -0.629 12.102 6.895 1.00 89.88 87 ALA A CA 1
ATOM 634 C C . ALA A 1 87 ? -0.626 10.983 5.832 1.00 89.88 87 ALA A C 1
ATOM 636 O O . ALA A 1 87 ? -1.300 9.961 6.010 1.00 89.88 87 ALA A O 1
ATOM 637 N N . PRO A 1 88 ? 0.129 11.157 4.734 1.00 94.31 88 PRO A N 1
ATOM 638 C CA . PRO A 1 88 ? 0.248 10.146 3.699 1.00 94.31 88 PRO A CA 1
ATOM 639 C C . PRO A 1 88 ? 0.847 8.852 4.258 1.00 94.31 88 PRO A C 1
ATOM 641 O O . PRO A 1 88 ? 1.828 8.863 4.998 1.00 94.31 88 PRO A O 1
ATOM 644 N N . THR A 1 89 ? 0.273 7.720 3.869 1.00 95.31 89 THR A N 1
ATOM 645 C CA . THR A 1 89 ? 0.781 6.385 4.187 1.00 95.31 89 THR A CA 1
ATOM 646 C C . THR A 1 89 ? 0.743 5.517 2.944 1.00 95.31 89 THR A C 1
ATOM 648 O O . THR A 1 89 ? -0.245 5.508 2.213 1.00 95.31 89 THR A O 1
ATOM 651 N N . ILE A 1 90 ? 1.814 4.765 2.707 1.00 96.44 90 ILE A N 1
ATOM 652 C CA . ILE A 1 90 ? 1.840 3.760 1.645 1.00 96.44 90 ILE A CA 1
ATOM 653 C C . ILE A 1 90 ? 1.052 2.551 2.138 1.00 96.44 90 ILE A C 1
ATOM 655 O O . ILE A 1 90 ? 1.403 1.967 3.167 1.00 96.44 90 ILE A O 1
ATOM 659 N N . ALA A 1 91 ? -0.011 2.220 1.416 1.00 96.44 91 ALA A N 1
ATOM 660 C CA . ALA A 1 91 ? -0.885 1.098 1.702 1.00 96.44 91 ALA A CA 1
ATOM 661 C C . ALA A 1 91 ? -0.508 -0.154 0.910 1.00 96.44 91 ALA A C 1
ATOM 663 O O . ALA A 1 91 ? -0.642 -1.254 1.432 1.00 96.44 91 ALA A O 1
ATOM 664 N N . VAL A 1 92 ? -0.036 0.013 -0.329 1.00 96.25 92 VAL A N 1
ATOM 665 C CA . VAL A 1 92 ? 0.484 -1.073 -1.171 1.00 96.25 92 VAL A CA 1
ATOM 666 C C . VAL A 1 92 ? 1.677 -0.552 -1.960 1.00 96.25 92 VAL A C 1
ATOM 668 O O . VAL A 1 92 ? 1.569 0.506 -2.583 1.00 96.25 92 VAL A O 1
ATOM 671 N N . THR A 1 93 ? 2.777 -1.301 -1.972 1.00 95.75 93 THR A N 1
ATOM 672 C CA . THR A 1 93 ? 3.945 -1.008 -2.809 1.00 95.75 93 THR A CA 1
ATOM 673 C C . THR A 1 93 ? 4.519 -2.267 -3.445 1.00 95.75 93 THR A C 1
ATOM 675 O O . THR A 1 93 ? 4.475 -3.346 -2.851 1.00 95.75 93 THR A O 1
ATOM 678 N N . THR A 1 94 ? 5.061 -2.139 -4.653 1.00 93.88 94 THR A N 1
ATOM 679 C CA . THR A 1 94 ? 5.926 -3.167 -5.237 1.00 93.88 94 THR A CA 1
ATOM 680 C C . THR A 1 94 ? 7.332 -2.979 -4.683 1.00 93.88 94 THR A C 1
ATOM 682 O O . THR A 1 94 ? 7.950 -1.948 -4.916 1.00 93.88 94 THR A O 1
ATOM 685 N N . VAL A 1 95 ? 7.823 -3.969 -3.941 1.00 94.19 95 VAL A N 1
ATOM 686 C CA . VAL A 1 95 ? 9.170 -3.951 -3.350 1.00 94.19 95 VAL A CA 1
ATOM 687 C C . VAL A 1 95 ? 10.199 -4.409 -4.373 1.00 94.19 95 VAL A C 1
ATOM 689 O O . VAL A 1 95 ? 11.256 -3.807 -4.515 1.00 94.19 95 VAL A O 1
ATOM 692 N N . SER A 1 96 ? 9.885 -5.476 -5.103 1.00 92.06 96 SER A N 1
ATOM 693 C CA . SER A 1 96 ? 10.751 -5.994 -6.155 1.00 92.06 96 SER A CA 1
ATOM 694 C C . SER A 1 96 ? 9.939 -6.692 -7.234 1.00 92.06 96 SER A C 1
ATOM 696 O O . SER A 1 96 ? 8.818 -7.163 -7.004 1.00 92.06 96 SER A O 1
ATOM 698 N N . ARG A 1 97 ? 10.510 -6.740 -8.438 1.00 88.38 97 ARG A N 1
ATOM 699 C CA . ARG A 1 97 ? 9.932 -7.431 -9.584 1.00 88.38 97 ARG A CA 1
ATOM 700 C C . ARG A 1 97 ? 11.044 -8.034 -10.432 1.00 88.38 97 ARG A C 1
ATOM 702 O O . ARG A 1 97 ? 11.969 -7.330 -10.818 1.00 88.38 97 ARG A O 1
ATOM 709 N N . LEU A 1 98 ? 10.925 -9.324 -10.717 1.00 87.62 98 LEU A N 1
ATOM 710 C CA . LEU A 1 98 ? 11.768 -10.060 -11.648 1.00 87.62 98 LEU A CA 1
ATOM 711 C C . LEU A 1 98 ? 10.923 -10.439 -12.859 1.00 87.62 98 LEU A C 1
ATOM 713 O O . LEU A 1 98 ? 9.883 -11.077 -12.697 1.00 87.62 98 LEU A O 1
ATOM 717 N N . GLU A 1 99 ? 11.379 -10.055 -14.046 1.00 86.31 99 GLU A N 1
ATOM 718 C CA . GLU A 1 99 ? 10.691 -10.299 -15.313 1.00 86.31 99 GLU A CA 1
ATOM 719 C C . GLU A 1 99 ? 11.690 -10.568 -16.439 1.00 86.31 99 GLU A C 1
ATOM 721 O O . GLU A 1 99 ? 12.866 -10.207 -16.358 1.00 86.31 99 GLU A O 1
ATOM 726 N N . LEU A 1 100 ? 11.203 -11.193 -17.511 1.00 84.44 100 LEU A N 1
ATOM 727 C CA . LEU A 1 100 ? 11.977 -11.386 -18.734 1.00 84.44 100 LEU A CA 1
ATOM 728 C C . LEU A 1 100 ? 12.137 -10.064 -19.488 1.00 84.44 100 LEU A C 1
ATOM 730 O O . LEU A 1 100 ? 11.207 -9.256 -19.554 1.00 84.44 100 LEU A O 1
ATOM 734 N N . VAL A 1 101 ? 13.286 -9.893 -20.140 1.00 85.69 101 VAL A N 1
ATOM 735 C CA . VAL A 1 101 ? 13.569 -8.737 -21.002 1.00 85.69 101 VAL A CA 1
ATOM 736 C C . VAL A 1 101 ? 12.462 -8.558 -22.049 1.00 85.69 101 VAL A C 1
ATOM 738 O O . VAL A 1 101 ? 11.988 -9.525 -22.643 1.00 85.69 101 VAL A O 1
ATOM 741 N N . GLY A 1 102 ? 12.030 -7.311 -22.253 1.00 83.69 102 GLY A N 1
ATOM 742 C CA . GLY A 1 102 ? 10.936 -6.966 -23.168 1.00 83.69 102 GLY A CA 1
ATOM 743 C C . GLY A 1 102 ? 9.529 -7.212 -22.606 1.00 83.69 102 GLY A C 1
ATOM 744 O O . GLY A 1 102 ? 8.543 -6.959 -23.295 1.00 83.69 102 GLY A O 1
ATOM 745 N N . THR A 1 103 ? 9.400 -7.691 -21.364 1.00 80.81 103 THR A N 1
ATOM 746 C CA . THR A 1 103 ? 8.102 -7.797 -20.685 1.00 80.81 103 THR A CA 1
ATOM 747 C C . THR A 1 103 ? 7.694 -6.438 -20.120 1.00 80.81 103 THR A C 1
ATOM 749 O O . THR A 1 103 ? 8.469 -5.855 -19.362 1.00 80.81 103 THR A O 1
ATOM 752 N N . PRO A 1 104 ? 6.488 -5.928 -20.431 1.00 80.44 104 PRO A N 1
ATOM 753 C CA . PRO A 1 104 ? 5.986 -4.737 -19.764 1.00 80.44 104 PRO A CA 1
ATOM 754 C C . PRO A 1 104 ? 5.774 -5.027 -18.277 1.00 80.44 104 PRO A C 1
ATOM 756 O O . PRO A 1 104 ? 5.246 -6.077 -17.908 1.00 80.44 104 PRO A O 1
ATOM 759 N N . VAL A 1 105 ? 6.153 -4.079 -17.424 1.00 83.56 105 VAL A N 1
ATOM 760 C CA . VAL A 1 105 ? 5.998 -4.183 -15.971 1.00 83.56 105 VAL A CA 1
ATOM 761 C C . VAL A 1 105 ? 5.188 -3.016 -15.439 1.00 83.56 105 VAL A C 1
ATOM 763 O O . VAL A 1 105 ? 5.178 -1.929 -16.010 1.00 83.56 105 VAL A O 1
ATOM 766 N N . GLN A 1 106 ? 4.507 -3.242 -14.321 1.00 86.50 106 GLN A N 1
ATOM 767 C CA . GLN A 1 106 ? 3.802 -2.193 -13.603 1.00 86.50 106 GLN A CA 1
ATOM 768 C C . GLN A 1 106 ? 4.224 -2.217 -12.139 1.00 86.50 106 GLN A C 1
ATOM 770 O O . GLN A 1 106 ? 3.969 -3.193 -11.431 1.00 86.50 106 GLN A O 1
ATOM 775 N N . PHE A 1 107 ? 4.816 -1.118 -11.678 1.00 89.69 107 PHE A N 1
ATOM 776 C CA . PHE A 1 107 ? 5.090 -0.897 -10.264 1.00 89.69 107 PHE A CA 1
ATOM 777 C C . PHE A 1 107 ? 3.876 -0.262 -9.587 1.00 89.69 107 PHE A C 1
ATOM 779 O O . PHE A 1 107 ? 3.264 0.681 -10.094 1.00 89.69 107 PHE A O 1
ATOM 786 N N . MET A 1 108 ? 3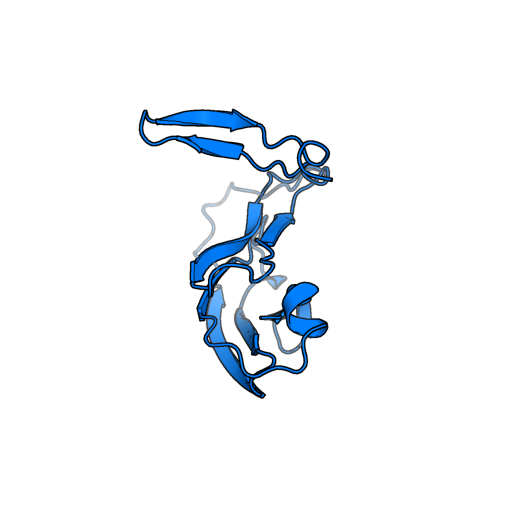.493 -0.802 -8.436 1.00 91.44 108 MET A N 1
ATOM 787 C CA . MET A 1 108 ? 2.393 -0.283 -7.637 1.00 91.44 108 MET A CA 1
ATOM 788 C C . MET A 1 108 ? 2.935 0.650 -6.560 1.00 91.44 108 MET A C 1
ATOM 790 O O . MET A 1 108 ? 3.850 0.285 -5.833 1.00 91.44 108 MET A O 1
ATOM 794 N N . CYS A 1 109 ? 2.299 1.806 -6.398 1.00 94.31 109 CYS A N 1
ATOM 795 C CA . CYS A 1 109 ? 2.407 2.626 -5.199 1.00 94.31 109 CYS A CA 1
ATOM 796 C C . CYS A 1 109 ? 1.027 3.227 -4.923 1.00 94.31 109 CYS A C 1
ATOM 798 O O . CYS A 1 109 ? 0.517 4.050 -5.685 1.00 94.31 109 CYS A O 1
ATOM 800 N N . ARG A 1 110 ? 0.363 2.738 -3.873 1.00 95.19 110 ARG A N 1
ATOM 801 C CA . ARG A 1 110 ? -0.969 3.192 -3.461 1.00 95.19 110 ARG A CA 1
ATOM 802 C C . ARG A 1 110 ? -0.843 3.873 -2.120 1.00 95.19 110 ARG A C 1
ATOM 804 O O . ARG A 1 110 ? -0.526 3.218 -1.130 1.00 95.19 110 ARG A O 1
ATOM 811 N N . ALA A 1 111 ? -1.098 5.174 -2.104 1.00 95.62 111 ALA A N 1
ATOM 812 C CA . ALA A 1 111 ? -1.018 5.987 -0.906 1.00 95.62 111 ALA A CA 1
ATOM 813 C C . ALA A 1 111 ? -2.410 6.419 -0.435 1.00 95.62 111 ALA A C 1
ATOM 815 O O . ALA A 1 111 ? -3.260 6.819 -1.232 1.00 95.62 111 ALA A O 1
ATOM 816 N N . ASN A 1 112 ? -2.609 6.369 0.877 1.00 93.75 112 ASN A N 1
ATOM 817 C CA . ASN A 1 112 ? -3.772 6.912 1.566 1.00 93.75 112 ASN A CA 1
ATOM 818 C C . ASN A 1 112 ? -3.363 8.180 2.311 1.00 93.75 112 ASN A C 1
ATOM 820 O O . ASN A 1 112 ? -2.236 8.275 2.781 1.00 93.75 112 ASN A O 1
ATOM 824 N N . GLY A 1 113 ? -4.273 9.132 2.456 1.00 92.00 113 GLY A N 1
ATOM 825 C CA . GLY A 1 113 ? -4.035 10.381 3.173 1.00 92.00 113 GLY A CA 1
ATOM 826 C C . GLY A 1 113 ? -5.186 11.347 2.938 1.00 92.00 113 GLY A C 1
ATOM 827 O O . GLY A 1 113 ? -5.976 11.157 2.007 1.00 92.00 113 GLY A O 1
ATOM 828 N N . VAL A 1 114 ? -5.290 12.363 3.788 1.00 91.75 114 VAL A N 1
ATOM 829 C CA . VAL A 1 114 ? -6.228 13.471 3.594 1.00 91.75 114 VAL A CA 1
ATOM 830 C C . VAL A 1 114 ? -5.450 14.784 3.733 1.00 91.75 114 VAL A C 1
ATOM 832 O O . VAL A 1 114 ? -4.953 15.055 4.826 1.00 91.75 114 VAL A O 1
ATOM 835 N N . PRO A 1 115 ? -5.318 15.593 2.661 1.00 93.25 115 PRO A N 1
ATOM 836 C CA . PRO A 1 115 ? -5.827 15.358 1.303 1.00 93.25 115 PRO A CA 1
ATOM 837 C C . 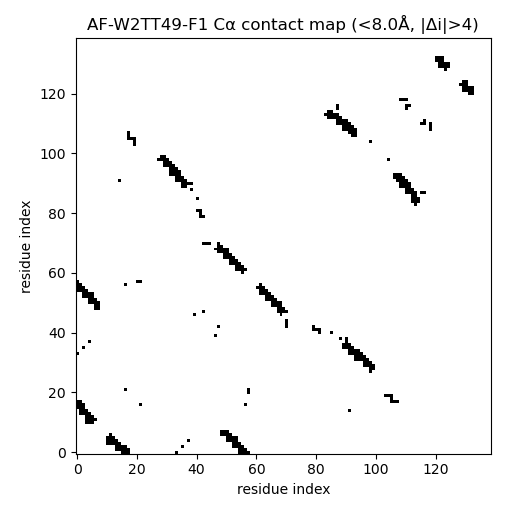PRO A 1 115 ? -5.161 14.154 0.611 1.00 93.25 115 PRO A C 1
ATOM 839 O O . PRO A 1 115 ? -4.141 13.638 1.069 1.00 93.25 115 PRO A O 1
ATOM 842 N N . LYS A 1 116 ? -5.757 13.696 -0.499 1.00 93.50 116 LYS A N 1
ATOM 843 C CA . LYS A 1 116 ? -5.244 12.550 -1.260 1.00 93.50 116 LYS A CA 1
ATOM 844 C C . LYS A 1 116 ? -3.799 12.826 -1.720 1.00 93.50 116 LYS A C 1
ATOM 846 O O . LYS A 1 116 ? -3.584 13.839 -2.386 1.00 93.50 116 LYS A O 1
ATOM 851 N N . PRO A 1 117 ? -2.826 11.949 -1.413 1.00 95.50 117 PRO A N 1
ATOM 852 C CA . PRO A 1 117 ? -1.432 12.181 -1.783 1.00 95.50 117 PRO A CA 1
ATOM 853 C C . PRO A 1 117 ? -1.209 12.139 -3.301 1.00 95.50 117 PRO A C 1
ATOM 855 O O . PRO A 1 117 ? -1.833 11.338 -4.003 1.00 95.50 117 PRO A O 1
ATOM 858 N N . LYS A 1 118 ? -0.272 12.959 -3.794 1.00 94.62 118 LYS A N 1
ATOM 859 C CA . LYS A 1 118 ? 0.320 12.807 -5.131 1.00 94.62 118 LYS A CA 1
ATOM 860 C C . LYS A 1 118 ? 1.398 11.722 -5.058 1.00 94.62 118 LYS A C 1
ATOM 862 O O . LYS A 1 118 ? 2.181 11.705 -4.114 1.00 94.62 118 LYS A O 1
ATOM 867 N N . VAL A 1 119 ? 1.426 10.833 -6.046 1.00 92.81 119 VAL A N 1
ATOM 868 C CA . VAL A 1 119 ? 2.453 9.793 -6.186 1.00 92.81 119 VAL A CA 1
ATOM 869 C C . VAL A 1 119 ? 3.281 10.119 -7.422 1.00 92.81 119 VAL A C 1
ATOM 871 O O . VAL A 1 119 ? 2.715 10.341 -8.492 1.00 92.81 119 VAL A O 1
ATOM 874 N N . THR A 1 120 ? 4.598 10.163 -7.262 1.00 91.88 120 THR A N 1
ATOM 875 C CA . THR A 1 120 ? 5.582 10.361 -8.332 1.00 91.88 120 THR A CA 1
ATOM 876 C C . THR A 1 120 ? 6.589 9.218 -8.302 1.00 91.88 120 THR A C 1
ATOM 878 O O . THR A 1 120 ? 6.780 8.583 -7.263 1.00 91.88 120 THR A O 1
ATOM 881 N N . TRP A 1 121 ? 7.202 8.938 -9.449 1.00 91.12 121 TRP A N 1
ATOM 882 C CA . TRP A 1 121 ? 8.266 7.950 -9.570 1.00 91.12 121 TRP A CA 1
ATOM 883 C C . TRP A 1 121 ? 9.563 8.649 -9.943 1.00 91.12 121 TRP A C 1
ATOM 885 O O . TRP A 1 121 ? 9.573 9.555 -10.774 1.00 91.12 121 TRP A O 1
ATOM 895 N N . GLN A 1 122 ? 10.642 8.208 -9.315 1.00 91.56 122 GLN A N 1
ATOM 896 C CA . GLN A 1 122 ? 11.992 8.686 -9.557 1.00 91.56 122 GLN A CA 1
ATOM 897 C C . GLN A 1 122 ? 12.908 7.470 -9.656 1.00 91.56 122 GLN A C 1
ATOM 899 O O . GLN A 1 122 ? 12.631 6.429 -9.048 1.00 91.56 122 GLN A O 1
ATOM 904 N N . ARG A 1 123 ? 13.974 7.594 -10.439 1.00 90.88 123 ARG A N 1
ATOM 905 C CA . ARG A 1 123 ? 15.024 6.584 -10.557 1.00 90.88 123 ARG A CA 1
ATOM 906 C C . ARG A 1 123 ? 16.250 7.058 -9.791 1.00 90.88 123 ARG A C 1
ATOM 908 O O . ARG A 1 123 ? 16.606 8.225 -9.888 1.00 90.88 123 ARG A O 1
ATOM 915 N N . ILE A 1 124 ? 16.878 6.132 -9.072 1.00 91.69 124 ILE A N 1
ATOM 916 C CA . ILE A 1 124 ? 18.209 6.323 -8.493 1.00 91.69 124 ILE A CA 1
ATOM 917 C C . ILE A 1 124 ? 19.219 5.704 -9.465 1.00 91.69 124 ILE A C 1
ATOM 919 O O . ILE A 1 124 ? 18.986 4.585 -9.936 1.00 91.69 124 ILE A O 1
ATOM 923 N N . THR A 1 125 ? 20.267 6.440 -9.828 1.00 92.38 125 THR A N 1
ATOM 924 C CA . THR A 1 125 ? 21.340 5.968 -10.718 1.00 92.38 125 THR A CA 1
ATOM 925 C C . THR A 1 125 ? 22.409 5.195 -9.940 1.00 92.38 125 THR A C 1
ATOM 927 O O . THR A 1 125 ? 22.394 5.164 -8.711 1.00 92.38 125 THR A O 1
ATOM 930 N N . ASP A 1 126 ? 23.354 4.573 -10.650 1.00 92.94 126 ASP A N 1
ATOM 931 C CA . ASP A 1 126 ? 24.496 3.887 -10.023 1.00 92.94 126 ASP A CA 1
ATOM 932 C C . ASP A 1 126 ? 25.412 4.854 -9.243 1.00 92.94 126 ASP A C 1
ATOM 934 O O . ASP A 1 126 ? 26.148 4.422 -8.358 1.00 92.94 126 ASP A O 1
ATOM 938 N N . ASP A 1 127 ? 25.332 6.153 -9.548 1.00 94.62 127 ASP A N 1
ATOM 939 C CA . ASP A 1 127 ? 26.046 7.236 -8.864 1.00 94.62 127 ASP A CA 1
ATOM 940 C C . ASP A 1 127 ? 25.222 7.850 -7.703 1.00 94.62 127 ASP A C 1
ATOM 942 O O . ASP A 1 127 ? 25.572 8.908 -7.186 1.00 94.62 127 ASP A O 1
ATOM 946 N N . ASP A 1 128 ? 24.129 7.193 -7.286 1.00 92.00 128 ASP A N 1
ATOM 947 C CA . ASP A 1 128 ? 23.179 7.629 -6.245 1.00 92.00 128 ASP A CA 1
ATOM 948 C C . ASP A 1 128 ? 22.408 8.935 -6.557 1.00 92.00 128 ASP A C 1
ATOM 950 O O . ASP A 1 128 ? 21.743 9.505 -5.683 1.00 92.00 128 ASP A O 1
ATOM 954 N N . ASP A 1 129 ? 22.417 9.393 -7.812 1.00 93.06 129 ASP A N 1
ATOM 955 C CA . ASP A 1 129 ? 21.655 10.568 -8.239 1.00 93.06 129 ASP A CA 1
ATOM 956 C C . ASP A 1 129 ? 20.168 10.245 -8.433 1.00 93.06 129 ASP A C 1
ATOM 958 O O . ASP A 1 129 ? 19.793 9.151 -8.857 1.00 93.06 129 ASP A O 1
ATOM 962 N N . VAL A 1 130 ? 19.299 11.225 -8.154 1.00 90.31 130 VAL A N 1
ATOM 963 C CA . VAL A 1 130 ? 17.842 11.093 -8.301 1.00 90.31 130 VAL A CA 1
ATOM 964 C C . VAL A 1 130 ? 17.369 11.808 -9.559 1.00 90.31 130 VAL A C 1
ATOM 966 O O . VAL A 1 130 ? 17.458 13.030 -9.668 1.00 90.31 130 VAL A O 1
ATOM 969 N N . GLU A 1 131 ? 16.775 11.048 -10.471 1.00 91.00 131 GLU A N 1
ATOM 970 C CA . GLU A 1 131 ? 16.198 11.557 -11.711 1.00 91.00 131 GLU A CA 1
ATOM 971 C C . GLU A 1 131 ? 14.676 11.379 -11.716 1.00 91.00 131 GLU A C 1
ATOM 973 O O . GLU A 1 131 ? 14.148 10.318 -11.359 1.00 91.00 131 GLU A O 1
ATOM 978 N N . GLU A 1 132 ? 13.947 12.414 -12.136 1.00 85.56 132 GLU A N 1
ATOM 979 C CA . GLU A 1 132 ? 12.503 12.302 -12.337 1.00 85.56 132 GLU A CA 1
ATOM 980 C C . GLU A 1 132 ? 12.199 11.493 -13.598 1.00 85.56 132 GLU A C 1
ATOM 982 O O . GLU A 1 132 ? 12.803 11.690 -14.651 1.00 85.56 132 GLU A O 1
ATOM 987 N N . LEU A 1 133 ? 11.246 10.565 -13.492 1.00 82.12 133 LEU A N 1
ATOM 988 C CA . LEU A 1 133 ? 10.767 9.835 -14.657 1.00 82.12 133 LEU A CA 1
ATOM 989 C C . LEU A 1 133 ? 9.719 10.683 -15.375 1.00 82.12 133 LEU A C 1
ATOM 991 O O . LEU A 1 133 ? 8.592 10.801 -14.891 1.00 82.12 133 LEU A O 1
ATOM 995 N N . ASP A 1 134 ? 10.069 11.221 -16.542 1.00 71.62 134 ASP A N 1
ATOM 996 C CA . ASP A 1 134 ? 9.097 11.847 -17.435 1.00 71.62 134 ASP A CA 1
ATOM 997 C C . ASP A 1 134 ? 8.187 10.767 -18.044 1.00 71.62 134 ASP A C 1
ATOM 999 O O . ASP A 1 134 ? 8.664 9.948 -18.842 1.00 71.62 134 ASP A O 1
ATOM 1003 N N . PRO A 1 135 ? 6.875 10.752 -17.723 1.00 61.47 135 PRO A N 1
ATOM 1004 C CA . PRO A 1 135 ? 5.945 9.728 -18.201 1.00 61.47 135 PRO A CA 1
ATOM 1005 C C . PRO A 1 135 ? 5.710 9.770 -19.722 1.00 61.47 135 PRO A C 1
ATOM 1007 O O . PRO A 1 135 ? 5.080 8.860 -20.256 1.00 61.47 135 PRO A O 1
ATOM 1010 N N . GLU A 1 136 ? 6.217 10.796 -20.411 1.00 57.31 136 GLU A N 1
ATOM 1011 C CA . GLU A 1 136 ? 6.090 11.003 -21.860 1.00 57.31 136 GLU A CA 1
ATOM 1012 C C . GLU A 1 136 ? 7.399 10.764 -22.636 1.00 57.31 136 GLU A C 1
ATOM 1014 O O . GLU A 1 136 ? 7.393 10.809 -23.861 1.00 57.31 136 GLU A O 1
ATOM 1019 N N . SER A 1 137 ? 8.524 10.476 -21.967 1.00 52.91 137 SER A N 1
ATOM 1020 C CA . SER A 1 137 ? 9.842 10.407 -22.630 1.00 52.91 137 SER A CA 1
ATOM 1021 C C . SER A 1 137 ? 10.123 9.114 -23.416 1.00 52.91 137 SER A C 1
ATOM 1023 O O . SER A 1 137 ? 11.182 9.000 -24.023 1.00 52.91 137 SER A O 1
ATOM 1025 N N . ASN A 1 138 ? 9.193 8.150 -23.441 1.00 45.38 138 ASN A N 1
ATOM 1026 C CA . ASN A 1 138 ? 9.333 6.879 -24.171 1.00 45.38 138 ASN A CA 1
ATOM 1027 C C . ASN A 1 138 ? 8.024 6.436 -24.863 1.00 45.38 138 ASN A C 1
ATOM 1029 O O . ASN A 1 138 ? 7.553 5.311 -24.659 1.00 45.38 138 ASN A O 1
ATOM 1033 N N . MET A 1 139 ? 7.442 7.314 -25.685 1.00 36.25 139 MET A N 1
ATOM 1034 C CA . MET A 1 139 ? 6.599 6.909 -26.823 1.00 36.25 139 MET A CA 1
ATOM 1035 C C . MET A 1 139 ? 7.316 7.191 -28.137 1.00 36.25 139 MET A C 1
ATOM 1037 O O . MET A 1 139 ? 7.905 8.287 -28.252 1.00 36.25 139 MET A O 1
#

Sequence (139 aa):
AAITWFHRGRVIASYSPPSVESALHTTRIGSGLIETRYTIPCVNRKTIGEYTCQASSPCGEVISSNAAVALSNAIQGKTCNITSAAAPTIAVTTVSRLELVGTPVQFMCRANGVPKPKVTWQRITDDDDVEELDPESNM

Organism: Necator americanus (NCBI:txid51031)

Solvent-accessible surface area (backbone atoms only — not comparable to full-atom values): 9074 Å² total; per-residue (Å²): 91,27,39,39,32,30,47,86,90,37,81,78,46,77,41,77,46,54,67,68,71,73,72,56,96,61,98,66,84,60,54,70,45,72,49,74,49,88,83,72,94,63,85,49,86,85,65,47,43,56,34,39,43,36,41,36,40,95,86,71,55,72,49,76,51,77,51,76,42,77,83,70,87,70,67,88,84,76,77,75,73,80,54,93,56,41,78,72,40,73,35,34,34,51,76,45,75,47,68,57,88,92,58,89,81,76,85,49,76,41,60,46,36,33,73,75,58,87,84,86,63,69,45,71,48,98,85,71,45,81,42,80,63,64,94,73,79,84,119

InterPro domains:
  IPR007110 Immunoglobulin-like domain [PS50835] (1-70)
  IPR007110 Immunoglobulin-like domain [PS50835] (88-139)
  IPR013783 Immunoglobulin-like fold [G3DSA:2.60.40.10] (1-72)
  IPR013783 Immunoglobulin-like fold [G3DSA:2.60.40.10] (92-138)
  IPR036179 Immunoglobulin-like domain superfamily [SSF48726] (3-65)
  IPR036179 Immunoglobulin-like domain superfamily [SSF48726] (49-123)